Protein AF-A0A2A5BCA6-F1 (afdb_monomer_lite)

Foldseek 3Di:
DDDDDDDDDPPPPPPPPD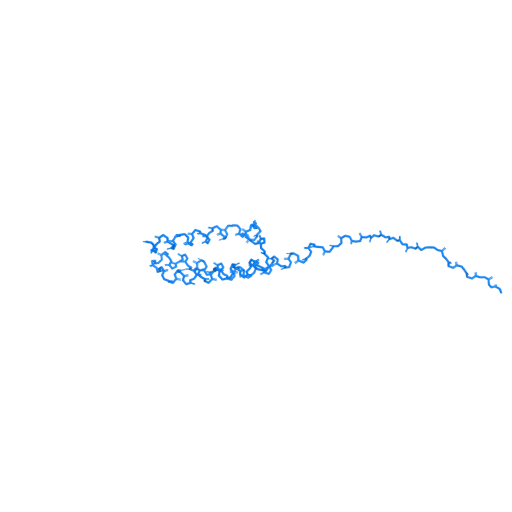DDPPLQVVLLVVLVVLLVVLLVLLVVLLVCVVVVNLPSSVVSLVSNVVSNVVSCVSPVCLCVDPPPVSVVSNVSSVVSVVSSVVSVD

Sequence (105 aa):
MKLIRLNFPFVVLFAVLVSVTQVRADSFDDAVNHYLQGFGACQGANDFLKAGNTAEAQQQLDLYLKFLTEAETLDPSILQSTLRDMDGNLKFCRRVATNIEVKQA

Secondary structure (DSSP, 8-state):
-------------------SHHHHHHHHHHHHHHHHHHHHHHHHHHHHHHTT-HHHHHHHHHHHHHHHHHHHHH-GGGGG--GGGHHHHHHHHHHHHHHHHHHH-

pLDDT: mean 86.05, std 19.21, range [36.59, 98.75]

Radius of gyration: 25.5 Å; chains: 1; bounding box: 79×28×66 Å

Structure (mmCIF, N/CA/C/O backbone):
data_AF-A0A2A5BCA6-F1
#
_entry.id   AF-A0A2A5BCA6-F1
#
loop_
_atom_site.group_PDB
_atom_site.id
_atom_site.type_symbol
_atom_site.label_atom_id
_atom_site.label_alt_id
_atom_site.label_comp_id
_atom_site.label_asym_id
_atom_site.label_entity_id
_atom_site.label_seq_id
_atom_site.pdbx_PDB_ins_code
_atom_site.Cartn_x
_atom_site.Cartn_y
_atom_site.Cartn_z
_atom_site.occupancy
_atom_site.B_iso_or_equiv
_atom_site.auth_seq_id
_atom_site.auth_comp_id
_atom_site.auth_asym_id
_atom_site.auth_atom_id
_atom_site.pdbx_PDB_model_num
ATOM 1 N N . MET A 1 1 ? 62.204 -18.992 -49.723 1.00 36.59 1 MET A N 1
ATOM 2 C CA . MET A 1 1 ? 62.016 -17.556 -49.393 1.00 36.59 1 MET A CA 1
ATOM 3 C C . MET A 1 1 ? 60.512 -17.285 -49.393 1.00 36.59 1 MET A C 1
ATOM 5 O O . MET A 1 1 ? 59.893 -17.593 -50.395 1.00 36.59 1 MET A O 1
ATOM 9 N N . LYS A 1 2 ? 59.858 -17.094 -48.231 1.00 38.12 2 LYS A N 1
ATOM 10 C CA . LYS A 1 2 ? 59.531 -15.795 -47.572 1.00 38.12 2 LYS A CA 1
ATOM 11 C C . LYS A 1 2 ? 58.751 -14.865 -48.533 1.00 38.12 2 LYS A C 1
ATOM 13 O O . LYS A 1 2 ? 59.284 -14.559 -49.585 1.00 38.12 2 LYS A O 1
ATOM 18 N N . LEU A 1 3 ? 57.531 -14.388 -48.255 1.00 39.91 3 LEU A N 1
ATOM 19 C CA . LEU A 1 3 ? 56.993 -13.867 -46.990 1.00 39.91 3 LEU A CA 1
ATOM 20 C C . LEU A 1 3 ? 55.455 -13.962 -46.890 1.00 39.91 3 LEU A C 1
ATOM 22 O O . LEU A 1 3 ? 54.741 -13.604 -47.819 1.00 39.91 3 LEU A O 1
ATOM 26 N N . ILE A 1 4 ? 54.986 -14.311 -45.690 1.00 52.56 4 ILE A N 1
ATOM 27 C CA . ILE A 1 4 ? 53.678 -13.938 -45.134 1.00 52.56 4 ILE A CA 1
ATOM 28 C C . ILE A 1 4 ? 53.677 -12.422 -44.880 1.00 52.56 4 ILE A C 1
ATOM 30 O O . ILE A 1 4 ? 54.641 -11.904 -44.310 1.00 52.56 4 ILE A O 1
ATOM 34 N N . ARG A 1 5 ? 52.588 -11.724 -45.224 1.00 46.09 5 ARG A N 1
ATOM 35 C CA . ARG A 1 5 ? 52.228 -10.434 -44.613 1.00 46.09 5 ARG A CA 1
ATOM 36 C C . ARG A 1 5 ? 50.733 -10.403 -44.277 1.00 46.09 5 ARG A C 1
ATOM 38 O O . ARG A 1 5 ? 49.904 -10.188 -45.152 1.00 46.09 5 ARG A O 1
ATOM 45 N N . LEU A 1 6 ? 50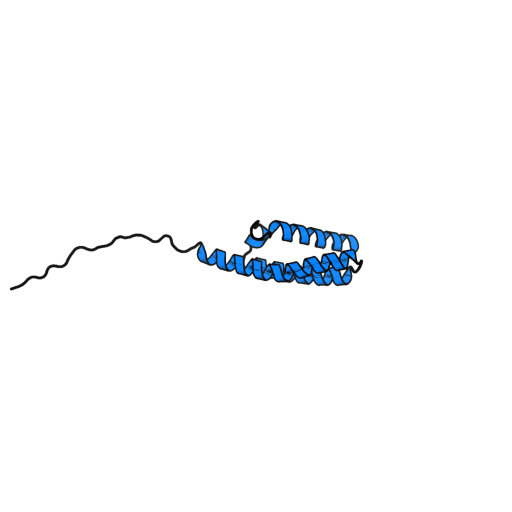.421 -10.618 -42.996 1.00 60.50 6 LEU A N 1
ATOM 46 C CA . LEU A 1 6 ? 49.233 -10.056 -42.343 1.00 60.50 6 LEU A CA 1
ATOM 47 C C . LEU A 1 6 ? 49.404 -8.530 -42.249 1.00 60.50 6 LEU A C 1
ATOM 49 O O . LEU A 1 6 ? 50.517 -8.096 -41.952 1.00 60.50 6 LEU A O 1
ATOM 53 N N . ASN A 1 7 ? 48.327 -7.757 -42.462 1.00 46.81 7 ASN A N 1
ATOM 54 C CA . ASN A 1 7 ? 47.957 -6.528 -41.722 1.00 46.81 7 ASN A CA 1
ATOM 55 C C . ASN A 1 7 ? 46.974 -5.661 -42.535 1.00 46.81 7 ASN A C 1
ATOM 57 O O . ASN A 1 7 ? 47.375 -5.061 -43.524 1.00 46.81 7 ASN A O 1
ATOM 61 N N . PHE A 1 8 ? 45.705 -5.567 -42.129 1.00 54.69 8 PHE A N 1
ATOM 62 C CA . PHE A 1 8 ? 45.150 -4.430 -41.372 1.00 54.69 8 PHE A CA 1
ATOM 63 C C . PHE A 1 8 ? 43.687 -4.749 -40.986 1.00 54.69 8 PHE A C 1
ATOM 65 O O . PHE A 1 8 ? 43.020 -5.524 -41.670 1.00 54.69 8 PHE A O 1
ATOM 72 N N . PRO A 1 9 ? 43.228 -4.265 -39.825 1.00 46.03 9 PRO A N 1
ATOM 73 C CA . PRO A 1 9 ? 42.308 -4.984 -38.968 1.00 46.03 9 PRO A CA 1
ATOM 74 C C . PRO A 1 9 ? 40.851 -4.617 -39.252 1.00 46.03 9 PRO A C 1
ATOM 76 O O . PRO A 1 9 ? 40.486 -3.450 -39.379 1.00 46.03 9 PRO A O 1
ATOM 79 N N . PHE A 1 10 ? 40.003 -5.642 -39.258 1.00 48.78 10 PHE A N 1
ATOM 80 C CA . PHE A 1 10 ? 38.588 -5.514 -38.940 1.00 48.78 10 PHE A CA 1
ATOM 81 C C . PHE A 1 10 ? 38.470 -4.952 -37.514 1.00 48.78 10 PHE A C 1
ATOM 83 O O . PHE A 1 10 ? 38.514 -5.699 -36.542 1.00 48.78 10 PHE A O 1
ATOM 90 N N . VAL A 1 11 ? 38.344 -3.636 -37.374 1.00 52.69 11 VAL A N 1
ATOM 91 C CA . VAL A 1 11 ? 37.838 -3.024 -36.140 1.00 52.69 11 VAL A CA 1
ATOM 92 C C . VAL A 1 11 ? 36.580 -2.263 -36.511 1.00 52.69 11 VAL A C 1
ATOM 94 O O . VAL A 1 11 ? 36.568 -1.049 -36.689 1.00 52.69 11 VAL A O 1
ATOM 97 N N . VAL A 1 12 ? 35.502 -3.025 -36.674 1.00 56.97 12 VAL A N 1
ATOM 98 C CA . VAL A 1 12 ? 34.143 -2.495 -36.639 1.00 56.97 12 VAL A CA 1
ATOM 99 C C . VAL A 1 12 ? 33.868 -2.164 -35.174 1.00 56.97 12 VAL A C 1
ATOM 101 O O . VAL A 1 12 ? 33.444 -3.012 -34.393 1.00 56.97 12 VAL A O 1
ATOM 104 N N . LEU A 1 13 ? 34.203 -0.938 -34.774 1.00 49.19 13 LEU A N 1
ATOM 105 C CA . LEU A 1 13 ? 33.919 -0.415 -33.443 1.00 49.19 13 LEU A CA 1
ATOM 106 C C . LEU A 1 13 ? 32.437 -0.013 -33.374 1.00 49.19 13 LEU A C 1
ATOM 108 O O . LEU A 1 13 ? 32.096 1.165 -33.426 1.00 49.19 13 LEU A O 1
ATOM 112 N N . PHE A 1 14 ? 31.541 -0.995 -33.278 1.00 53.50 14 PHE A N 1
ATOM 113 C CA . PHE A 1 14 ? 30.201 -0.752 -32.746 1.00 53.50 14 PHE A CA 1
ATOM 114 C C . PHE A 1 14 ? 30.333 -0.699 -31.224 1.00 53.50 14 PHE A C 1
ATOM 116 O O . PHE A 1 14 ? 30.331 -1.725 -30.547 1.00 53.50 14 PHE A O 1
ATOM 123 N N . ALA A 1 15 ? 30.514 0.505 -30.681 1.00 56.16 15 ALA A N 1
ATOM 124 C CA . ALA A 1 15 ? 30.372 0.733 -29.251 1.00 56.16 15 ALA A CA 1
ATOM 125 C C . ALA A 1 15 ? 28.901 0.490 -28.882 1.00 56.16 15 ALA A C 1
ATOM 127 O O . ALA A 1 15 ? 28.023 1.314 -29.130 1.00 56.16 15 ALA A O 1
ATOM 128 N N . VAL A 1 16 ? 28.639 -0.701 -28.355 1.00 57.75 16 VAL A N 1
ATOM 129 C CA . VAL A 1 16 ? 27.350 -1.135 -27.825 1.00 57.75 16 VAL A CA 1
ATOM 130 C C . VAL A 1 16 ? 26.991 -0.235 -26.637 1.00 57.75 16 VAL A C 1
ATOM 132 O O . VAL A 1 16 ? 27.527 -0.396 -25.543 1.00 57.75 16 VAL A O 1
ATOM 135 N N . LEU A 1 17 ? 26.071 0.714 -26.837 1.00 56.25 17 LEU A N 1
ATOM 136 C CA . LEU A 1 17 ? 25.378 1.449 -25.768 1.00 56.25 17 LEU A CA 1
ATOM 137 C C . LEU A 1 17 ? 24.318 0.533 -25.120 1.00 56.25 17 LEU A C 1
ATOM 139 O O . LEU A 1 17 ? 23.126 0.801 -25.186 1.00 56.25 17 LEU A O 1
ATOM 143 N N . VAL A 1 18 ? 24.776 -0.604 -24.584 1.00 59.44 18 VAL A N 1
ATOM 144 C CA . VAL A 1 18 ? 24.003 -1.666 -23.915 1.00 59.44 18 VAL A CA 1
ATOM 145 C C . VAL A 1 18 ? 23.258 -1.215 -22.655 1.00 59.44 18 VAL A C 1
ATOM 147 O O . VAL A 1 18 ? 22.065 -1.337 -22.540 1.00 59.44 18 VAL A O 1
ATOM 150 N N . SER A 1 19 ? 23.940 -0.803 -21.591 1.00 52.94 19 SER A N 1
ATOM 151 C CA . SER A 1 19 ? 23.691 -1.603 -20.373 1.00 52.94 19 SER A CA 1
ATOM 152 C C . SER A 1 19 ? 23.046 -0.936 -19.146 1.00 52.94 19 SER A C 1
ATOM 154 O O . SER A 1 19 ? 23.296 -1.411 -18.044 1.00 52.94 19 SER A O 1
ATOM 156 N N . VAL A 1 20 ? 22.235 0.125 -19.259 1.00 56.16 20 VAL A N 1
ATOM 157 C CA . VAL A 1 20 ? 21.642 0.766 -18.047 1.00 56.16 20 VAL A CA 1
ATOM 158 C C . VAL A 1 20 ? 20.145 0.488 -17.863 1.00 56.16 20 VAL A C 1
ATOM 160 O O . VAL A 1 20 ? 19.631 0.587 -16.753 1.00 56.16 20 VAL A O 1
ATOM 163 N N . THR A 1 21 ? 19.422 0.086 -18.908 1.00 54.25 21 THR A N 1
ATOM 164 C CA . THR A 1 21 ? 17.964 -0.122 -18.825 1.00 54.25 21 THR A CA 1
ATOM 165 C C . THR A 1 21 ? 17.558 -1.454 -18.196 1.00 54.25 21 THR A C 1
ATOM 167 O O . THR A 1 21 ? 16.484 -1.526 -17.608 1.00 54.25 21 THR A O 1
ATOM 170 N N . GLN A 1 22 ? 18.395 -2.492 -18.284 1.00 57.44 22 GLN A N 1
ATOM 171 C CA . GLN A 1 22 ? 18.013 -3.843 -17.848 1.00 57.44 22 GLN A CA 1
ATOM 172 C C . GLN A 1 22 ? 17.923 -3.977 -16.320 1.00 57.44 22 GLN A C 1
ATOM 174 O O . GLN A 1 22 ? 16.932 -4.492 -15.826 1.00 57.44 22 GLN A O 1
ATOM 179 N N . VAL A 1 23 ? 18.879 -3.417 -15.568 1.00 61.06 23 VAL A N 1
ATOM 180 C CA . VAL A 1 23 ? 18.903 -3.524 -14.091 1.00 61.06 23 VAL A CA 1
ATOM 181 C C . VAL A 1 23 ? 17.680 -2.867 -13.435 1.00 61.06 23 VAL A C 1
ATOM 183 O O . VAL A 1 23 ? 17.222 -3.316 -12.391 1.00 61.06 23 VAL A O 1
ATOM 186 N N . ARG A 1 24 ? 17.131 -1.812 -14.053 1.00 60.56 24 ARG A N 1
ATOM 187 C CA . ARG A 1 24 ? 15.982 -1.070 -13.513 1.00 60.56 24 ARG A CA 1
ATOM 188 C C . ARG A 1 24 ? 14.650 -1.806 -13.701 1.00 60.56 24 ARG A C 1
ATOM 190 O O . ARG A 1 24 ? 13.749 -1.647 -12.887 1.00 60.56 24 ARG A O 1
ATOM 197 N N . ALA A 1 25 ? 14.495 -2.559 -14.791 1.00 65.75 25 ALA A N 1
ATOM 198 C CA . ALA A 1 25 ? 13.281 -3.347 -14.999 1.00 65.75 25 ALA A CA 1
ATOM 199 C C . ALA A 1 25 ? 13.173 -4.445 -13.931 1.00 65.75 25 ALA A C 1
ATOM 201 O O . ALA A 1 25 ? 12.121 -4.582 -13.312 1.00 65.75 25 ALA A O 1
ATOM 202 N N . ASP A 1 26 ? 14.291 -5.119 -13.645 1.00 80.88 26 ASP A N 1
ATOM 203 C CA . ASP A 1 26 ? 14.358 -6.174 -12.632 1.00 80.88 26 ASP A CA 1
ATOM 204 C C . ASP A 1 26 ? 14.030 -5.626 -11.227 1.00 80.88 26 ASP A C 1
ATOM 206 O O . ASP A 1 26 ? 13.165 -6.168 -10.540 1.00 80.88 26 ASP A O 1
ATOM 210 N N . SER A 1 27 ? 14.621 -4.488 -10.826 1.00 89.81 27 SER A N 1
ATOM 211 C CA . SER A 1 27 ? 14.340 -3.873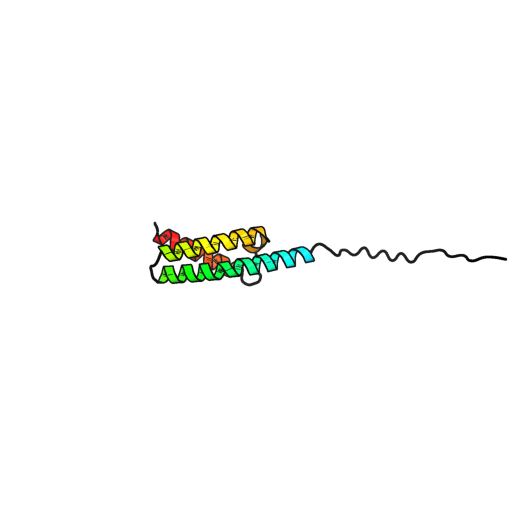 -9.514 1.00 89.81 27 SER A CA 1
ATOM 212 C C . SER A 1 27 ? 12.902 -3.378 -9.370 1.00 89.81 27 SER A C 1
ATOM 214 O O . SER A 1 27 ? 12.310 -3.491 -8.296 1.00 89.81 27 SER A O 1
ATOM 216 N N . PHE A 1 28 ? 12.324 -2.827 -10.442 1.00 94.31 28 PHE A N 1
ATOM 217 C CA . PHE A 1 28 ? 10.946 -2.349 -10.422 1.00 94.31 28 PHE A CA 1
ATOM 218 C C . PHE A 1 28 ? 9.950 -3.505 -10.312 1.00 94.31 28 PHE A C 1
ATOM 220 O O . PHE A 1 28 ? 8.995 -3.420 -9.539 1.00 94.31 28 PHE A O 1
ATOM 227 N N . ASP A 1 29 ? 10.160 -4.596 -11.050 1.00 94.94 29 ASP A N 1
ATOM 228 C CA . ASP A 1 29 ? 9.278 -5.759 -10.969 1.00 94.94 29 ASP A CA 1
ATOM 229 C C . ASP A 1 29 ? 9.342 -6.439 -9.598 1.00 94.94 29 ASP A C 1
ATOM 231 O O . ASP A 1 29 ? 8.289 -6.796 -9.058 1.00 94.94 29 ASP A O 1
ATOM 235 N N . ASP A 1 30 ? 10.532 -6.539 -8.999 1.00 96.00 30 ASP A N 1
ATOM 236 C CA . ASP A 1 30 ? 10.710 -7.014 -7.624 1.00 96.00 30 ASP A CA 1
ATOM 237 C C . ASP A 1 30 ? 9.982 -6.113 -6.619 1.00 96.00 30 ASP A C 1
ATOM 239 O O . ASP A 1 30 ? 9.227 -6.605 -5.775 1.00 96.00 30 ASP A O 1
ATOM 243 N N . ALA A 1 31 ? 10.127 -4.790 -6.752 1.00 97.44 31 ALA A N 1
ATOM 244 C CA . ALA A 1 31 ? 9.423 -3.823 -5.917 1.00 97.44 31 ALA A CA 1
ATOM 245 C C . ALA A 1 31 ? 7.899 -3.977 -6.026 1.00 97.44 31 ALA A C 1
ATOM 247 O O . ALA A 1 31 ? 7.206 -4.031 -5.009 1.00 97.44 31 ALA A O 1
ATOM 248 N N . VAL A 1 32 ? 7.355 -4.098 -7.243 1.00 97.06 32 VAL A N 1
ATOM 249 C CA . VAL A 1 32 ? 5.909 -4.274 -7.444 1.00 97.06 32 VAL A CA 1
ATOM 250 C C . VAL A 1 32 ? 5.429 -5.604 -6.867 1.00 97.06 32 VAL A C 1
ATOM 252 O O . VAL A 1 32 ? 4.394 -5.646 -6.204 1.00 97.06 32 VAL A O 1
ATOM 255 N N . ASN A 1 33 ? 6.166 -6.696 -7.076 1.00 96.31 33 ASN A N 1
ATOM 256 C CA . ASN A 1 33 ? 5.794 -8.001 -6.529 1.00 96.31 33 ASN A CA 1
ATOM 257 C C . ASN A 1 33 ? 5.808 -7.997 -4.992 1.00 96.31 33 ASN A C 1
ATOM 259 O O . ASN A 1 33 ? 4.941 -8.612 -4.368 1.00 96.31 33 ASN A O 1
ATOM 263 N N . HIS A 1 34 ? 6.745 -7.271 -4.379 1.00 97.00 34 HIS A N 1
ATOM 264 C CA . HIS A 1 34 ? 6.786 -7.075 -2.932 1.00 97.00 34 HIS A CA 1
ATOM 265 C C . HIS A 1 34 ? 5.624 -6.207 -2.432 1.00 97.00 34 HIS A C 1
ATOM 267 O O . HIS A 1 34 ? 4.911 -6.589 -1.506 1.00 97.00 34 HIS A O 1
ATOM 273 N N . TYR A 1 35 ? 5.352 -5.087 -3.106 1.00 98.25 35 TYR A N 1
ATOM 274 C CA . TYR A 1 35 ? 4.221 -4.204 -2.808 1.00 98.25 35 TYR A CA 1
ATOM 275 C C . TYR A 1 35 ? 2.871 -4.929 -2.850 1.00 98.25 35 TYR A C 1
ATOM 277 O O . TYR A 1 35 ? 2.032 -4.724 -1.971 1.00 98.25 35 TYR A O 1
ATOM 285 N N . LEU A 1 36 ? 2.647 -5.791 -3.847 1.00 96.94 36 LEU A N 1
ATOM 286 C CA . LEU A 1 36 ? 1.372 -6.493 -4.019 1.00 96.94 36 LEU A CA 1
ATOM 287 C C . LEU A 1 36 ? 1.040 -7.427 -2.844 1.00 96.94 36 LEU A C 1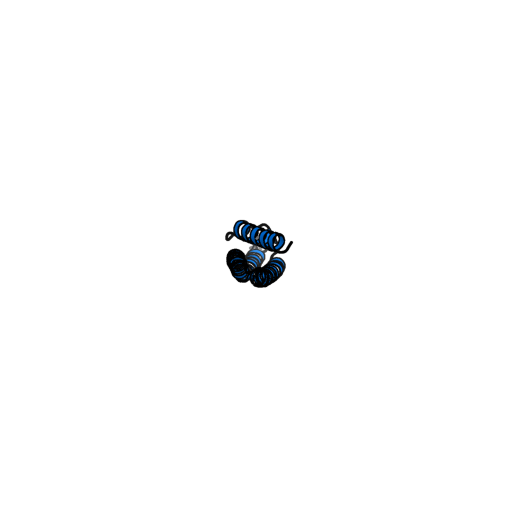
ATOM 289 O O . LEU A 1 36 ? -0.140 -7.645 -2.569 1.00 96.94 36 LEU A O 1
ATOM 293 N N . GLN A 1 37 ? 2.043 -7.910 -2.101 1.00 93.62 37 GLN A N 1
ATOM 294 C CA . GLN A 1 37 ? 1.816 -8.644 -0.849 1.00 93.62 37 GLN A CA 1
ATOM 295 C C . GLN A 1 37 ? 1.187 -7.738 0.221 1.00 93.62 37 GLN A C 1
ATOM 297 O O . GLN A 1 37 ? 0.242 -8.138 0.901 1.00 93.62 37 GLN A O 1
ATOM 302 N N . GLY A 1 38 ? 1.648 -6.488 0.321 1.00 97.25 38 GLY A N 1
ATOM 303 C CA . GLY A 1 38 ? 1.075 -5.472 1.207 1.00 97.25 38 GLY A CA 1
ATOM 304 C C . GLY A 1 38 ? -0.269 -4.923 0.738 1.00 97.25 38 GLY A C 1
ATOM 305 O O . GLY A 1 38 ? -1.113 -4.570 1.560 1.00 97.25 38 GLY A O 1
ATOM 306 N N . PHE A 1 39 ? -0.506 -4.861 -0.573 1.00 98.38 39 PHE A N 1
ATOM 307 C CA . PHE A 1 39 ? -1.766 -4.352 -1.116 1.00 98.38 39 PHE A CA 1
ATOM 308 C C . PHE A 1 39 ? -2.979 -5.166 -0.637 1.00 98.38 39 PHE A C 1
ATOM 310 O O . PHE A 1 39 ? -4.000 -4.582 -0.271 1.00 98.38 39 PHE A O 1
ATOM 317 N N . GLY A 1 40 ? -2.842 -6.492 -0.531 1.00 97.50 40 GLY A N 1
ATOM 318 C CA . GLY A 1 40 ? -3.873 -7.349 0.065 1.00 97.50 40 GLY A CA 1
ATOM 319 C C . GLY A 1 40 ? -4.196 -6.981 1.520 1.00 97.50 40 GLY A C 1
ATOM 320 O O . GLY A 1 40 ? -5.366 -6.954 1.901 1.00 97.50 40 GLY A O 1
ATOM 321 N N . ALA A 1 41 ? -3.189 -6.605 2.317 1.00 98.38 41 ALA A N 1
ATOM 322 C CA . ALA A 1 41 ? -3.399 -6.129 3.686 1.00 98.38 41 ALA A CA 1
ATOM 323 C C . ALA A 1 41 ? -4.194 -4.815 3.705 1.00 98.38 41 ALA A C 1
ATOM 325 O O . ALA A 1 41 ? -5.161 -4.682 4.446 1.00 98.38 41 ALA A O 1
ATOM 326 N N . CYS A 1 42 ? -3.886 -3.869 2.818 1.00 98.75 42 CYS A N 1
ATOM 327 C CA . CYS A 1 42 ? -4.663 -2.636 2.677 1.00 98.75 42 CYS A CA 1
ATOM 328 C C . CYS A 1 42 ? -6.134 -2.887 2.275 1.00 98.75 42 CYS A C 1
ATOM 330 O O . CYS A 1 42 ? -7.043 -2.219 2.780 1.00 98.75 42 CYS A O 1
ATOM 332 N N . GLN A 1 43 ? -6.399 -3.864 1.401 1.00 98.56 43 GLN A N 1
ATOM 333 C CA . GLN A 1 43 ? -7.771 -4.283 1.090 1.00 98.56 43 GLN A CA 1
ATOM 334 C C . GLN A 1 43 ? -8.472 -4.841 2.338 1.00 98.56 43 GLN A C 1
ATOM 336 O O . GLN A 1 43 ? -9.582 -4.412 2.656 1.00 98.56 43 GLN A O 1
ATOM 341 N N . GLY A 1 44 ? -7.790 -5.704 3.096 1.00 98.25 44 GLY A N 1
ATOM 342 C CA . GLY A 1 44 ? -8.282 -6.211 4.377 1.00 98.25 44 GLY A CA 1
ATOM 343 C C . GLY A 1 44 ? -8.546 -5.102 5.400 1.00 98.25 44 GLY A C 1
ATOM 344 O O . GLY A 1 44 ? -9.582 -5.113 6.062 1.00 98.25 44 GLY A O 1
ATOM 345 N N . ALA A 1 45 ? -7.672 -4.095 5.480 1.00 98.62 45 ALA A N 1
ATOM 346 C CA . ALA A 1 45 ? -7.849 -2.934 6.348 1.00 98.62 45 ALA A CA 1
ATOM 347 C C . ALA A 1 45 ? -9.163 -2.202 6.044 1.00 98.62 45 ALA A C 1
ATOM 349 O O . ALA A 1 45 ? -9.934 -1.890 6.949 1.00 98.62 45 ALA A O 1
ATOM 350 N N . ASN A 1 46 ? -9.461 -1.980 4.762 1.00 98.69 46 ASN A N 1
ATOM 351 C CA . ASN A 1 46 ? -10.714 -1.369 4.326 1.00 98.69 46 ASN A CA 1
ATOM 352 C C . ASN A 1 46 ? -11.944 -2.216 4.684 1.00 98.69 46 ASN A C 1
ATOM 354 O O . ASN A 1 46 ? -12.987 -1.666 5.038 1.00 98.69 46 ASN A O 1
ATOM 358 N N . ASP A 1 47 ? -11.842 -3.540 4.602 1.00 98.62 47 ASP A N 1
ATOM 359 C CA . ASP A 1 47 ? -12.953 -4.433 4.931 1.00 98.62 47 ASP A CA 1
ATOM 360 C C . ASP A 1 47 ? -13.225 -4.478 6.441 1.00 98.62 47 ASP A C 1
ATOM 362 O O . ASP A 1 47 ? -14.379 -4.331 6.854 1.00 98.62 47 ASP A O 1
ATOM 366 N N . PHE A 1 48 ? -12.184 -4.541 7.278 1.00 98.56 48 PHE A N 1
ATOM 367 C CA . PHE A 1 48 ? -12.328 -4.380 8.729 1.00 98.56 48 PHE A CA 1
ATOM 368 C C . PHE A 1 48 ? -12.906 -3.013 9.097 1.00 98.56 48 PHE A C 1
ATOM 370 O O . PHE A 1 48 ? -13.803 -2.921 9.938 1.00 98.56 48 PHE A O 1
ATOM 377 N N . LEU A 1 49 ? -12.473 -1.954 8.410 1.00 97.88 49 LEU A N 1
ATOM 378 C CA . LEU A 1 49 ? -12.983 -0.607 8.633 1.00 97.88 49 LEU A CA 1
ATOM 379 C C . LEU A 1 49 ? -14.486 -0.493 8.349 1.00 97.88 49 LEU A C 1
ATOM 381 O O . LEU A 1 49 ? -15.219 0.137 9.116 1.00 97.88 49 LEU A O 1
ATOM 385 N N . LYS A 1 50 ? -14.960 -1.110 7.259 1.00 97.56 50 LYS A N 1
ATOM 386 C CA . LYS A 1 50 ? -16.392 -1.180 6.916 1.00 97.56 50 LYS A CA 1
ATOM 387 C C . LYS A 1 50 ? -17.187 -1.994 7.932 1.00 97.56 50 LYS A C 1
ATOM 389 O O . LYS A 1 50 ? -18.335 -1.655 8.199 1.00 97.56 50 LYS A O 1
ATOM 394 N N . ALA A 1 51 ? -16.576 -3.026 8.508 1.00 97.81 51 ALA A N 1
ATOM 395 C CA . ALA A 1 51 ? -17.157 -3.813 9.591 1.00 97.81 51 ALA A CA 1
ATOM 396 C C . ALA A 1 51 ? -17.148 -3.082 10.951 1.00 97.81 51 ALA A C 1
ATOM 398 O O . ALA A 1 51 ? -17.643 -3.624 11.936 1.00 97.81 51 ALA A O 1
ATOM 399 N N . GLY A 1 52 ? -16.599 -1.863 11.024 1.00 96.75 52 GLY A N 1
ATOM 400 C CA . GLY A 1 52 ? -16.484 -1.092 12.264 1.00 96.75 52 GLY A CA 1
ATOM 401 C C . GLY A 1 52 ? -15.352 -1.561 13.178 1.00 96.75 52 GLY A C 1
ATOM 402 O O . GLY A 1 52 ? -15.264 -1.107 14.316 1.00 96.75 52 GLY A O 1
ATOM 403 N N . ASN A 1 53 ? -14.481 -2.445 12.689 1.00 97.38 53 ASN A N 1
ATOM 404 C CA . ASN A 1 53 ? -13.363 -2.969 13.449 1.00 97.38 53 ASN A CA 1
ATOM 405 C C . ASN A 1 53 ? -12.086 -2.155 13.193 1.00 97.38 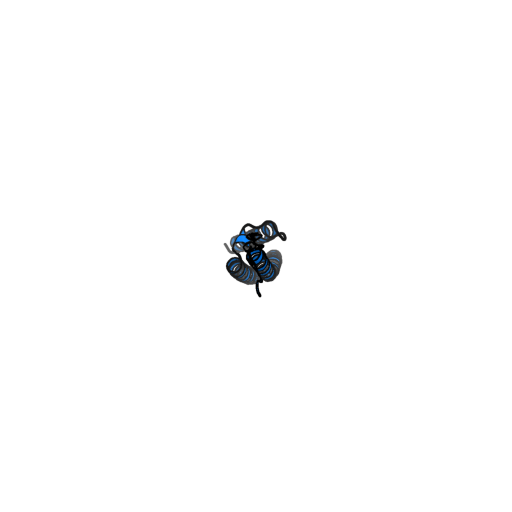53 ASN A C 1
ATOM 407 O O . ASN A 1 53 ? -11.225 -2.521 12.392 1.00 97.38 53 ASN A O 1
ATOM 411 N N . THR A 1 54 ? -11.994 -1.003 13.853 1.00 96.31 54 THR A N 1
ATOM 412 C CA . THR A 1 54 ? -10.905 -0.040 13.639 1.00 96.31 54 THR A CA 1
ATOM 413 C C . THR A 1 54 ? -9.539 -0.558 14.110 1.00 96.31 54 THR A C 1
ATOM 415 O O . THR A 1 54 ? -8.523 -0.167 13.539 1.00 96.31 54 THR A O 1
ATOM 418 N N . ALA A 1 55 ? -9.492 -1.442 15.113 1.00 96.81 55 ALA A N 1
ATOM 419 C CA . ALA A 1 55 ? -8.236 -1.988 15.630 1.00 96.81 55 ALA A CA 1
ATOM 420 C C . ALA A 1 55 ? -7.585 -2.947 14.618 1.00 96.81 55 ALA A C 1
ATOM 422 O O . ALA A 1 55 ? -6.429 -2.761 14.240 1.00 96.81 55 ALA A O 1
ATOM 423 N N . GLU A 1 56 ? -8.341 -3.911 14.099 1.00 98.19 56 GLU A N 1
ATOM 424 C CA . GLU A 1 56 ? -7.864 -4.837 13.071 1.00 98.19 56 GLU A CA 1
ATOM 425 C C . GLU A 1 56 ? -7.585 -4.112 11.749 1.00 98.19 56 GLU A C 1
ATOM 427 O O . GLU A 1 56 ? -6.624 -4.446 11.053 1.00 98.19 56 GLU A O 1
ATOM 432 N N . ALA A 1 57 ? -8.361 -3.070 11.426 1.00 98.50 57 ALA A N 1
ATOM 433 C CA . ALA A 1 57 ? -8.068 -2.206 10.288 1.00 98.50 57 ALA A CA 1
ATOM 434 C C . ALA A 1 57 ? -6.689 -1.535 10.419 1.00 98.50 57 ALA A C 1
ATOM 436 O O . ALA A 1 57 ? -5.930 -1.518 9.450 1.00 98.50 57 ALA A O 1
ATOM 437 N N . GLN A 1 58 ? -6.338 -1.039 11.612 1.00 98.38 58 GLN A N 1
ATOM 438 C CA . GLN A 1 58 ? -5.021 -0.455 11.872 1.00 98.38 58 GLN A CA 1
ATOM 439 C C . GLN A 1 58 ? -3.900 -1.489 11.730 1.00 98.38 58 GLN A C 1
ATOM 441 O O . GLN A 1 58 ? -2.920 -1.225 11.045 1.00 98.38 58 GLN A O 1
ATOM 446 N N . GLN A 1 59 ? -4.061 -2.686 12.301 1.00 98.44 59 GLN A N 1
ATOM 447 C CA . GLN A 1 59 ? -3.045 -3.744 12.198 1.00 98.44 59 GLN A CA 1
ATOM 448 C C . GLN A 1 59 ? -2.744 -4.118 10.739 1.00 9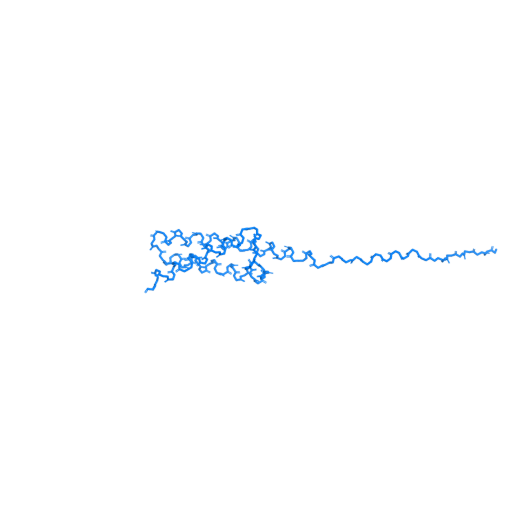8.44 59 GLN A C 1
ATOM 450 O O . GLN A 1 59 ? -1.591 -4.325 10.359 1.00 98.44 59 GLN A O 1
ATOM 455 N N . GLN A 1 60 ? -3.781 -4.189 9.903 1.00 98.62 60 GLN A N 1
ATOM 456 C CA . GLN A 1 60 ? -3.627 -4.453 8.473 1.00 98.62 60 GLN A CA 1
ATOM 457 C C . GLN A 1 60 ? -3.002 -3.269 7.722 1.00 98.62 60 GLN A C 1
ATOM 459 O O . GLN A 1 60 ? -2.199 -3.473 6.808 1.00 98.62 60 GLN A O 1
ATOM 464 N N . LEU A 1 61 ? -3.326 -2.032 8.114 1.00 98.62 61 LEU A N 1
ATOM 465 C CA . LEU A 1 61 ? -2.687 -0.840 7.562 1.00 98.62 61 LEU A CA 1
ATOM 466 C C . LEU A 1 61 ? -1.185 -0.809 7.880 1.00 98.62 61 LEU A C 1
ATOM 468 O O . LEU A 1 61 ? -0.386 -0.535 6.987 1.00 98.62 61 LEU A O 1
ATOM 472 N N . ASP A 1 62 ? -0.790 -1.148 9.107 1.00 98.62 62 ASP A N 1
ATOM 473 C CA . ASP A 1 62 ? 0.619 -1.210 9.511 1.00 98.62 62 ASP A CA 1
ATOM 474 C C . ASP A 1 62 ? 1.390 -2.247 8.679 1.00 98.62 62 ASP A C 1
ATOM 476 O O . ASP A 1 62 ? 2.513 -1.997 8.229 1.00 98.62 62 ASP A O 1
ATOM 480 N N . LEU A 1 63 ? 0.764 -3.397 8.400 1.00 98.50 63 LEU A N 1
ATOM 481 C CA . LEU A 1 63 ? 1.338 -4.419 7.527 1.00 98.50 63 LEU A CA 1
ATOM 482 C C . LEU A 1 63 ? 1.507 -3.910 6.088 1.00 98.50 63 LEU A C 1
ATOM 484 O O . LEU A 1 63 ? 2.567 -4.105 5.493 1.00 98.50 63 LEU A O 1
ATOM 488 N N . TYR A 1 64 ? 0.506 -3.217 5.541 1.00 98.62 64 TYR A N 1
ATOM 489 C CA . TYR A 1 64 ? 0.618 -2.561 4.236 1.00 98.62 64 TYR A CA 1
ATOM 490 C C . TYR A 1 64 ? 1.790 -1.567 4.190 1.00 98.62 64 TYR A C 1
ATOM 492 O O . TYR A 1 64 ? 2.590 -1.606 3.253 1.00 98.62 64 TYR A O 1
ATOM 500 N N . LEU A 1 65 ? 1.923 -0.703 5.202 1.00 98.56 65 LEU A N 1
ATOM 501 C CA . LEU A 1 65 ? 2.978 0.314 5.264 1.00 98.56 65 LEU A CA 1
ATOM 502 C C . LEU A 1 65 ? 4.377 -0.305 5.323 1.00 98.56 65 LEU A C 1
ATOM 504 O O . LEU A 1 65 ? 5.305 0.217 4.697 1.00 98.56 65 LEU A O 1
ATOM 508 N N . LYS A 1 66 ? 4.520 -1.443 6.011 1.00 98.69 66 LYS A N 1
ATOM 509 C CA . LYS A 1 66 ? 5.767 -2.209 6.032 1.00 98.69 66 LYS A CA 1
ATOM 510 C C . LYS A 1 66 ? 6.171 -2.649 4.621 1.00 98.69 66 LYS A C 1
ATOM 512 O O . LYS A 1 66 ? 7.265 -2.316 4.172 1.00 98.69 66 LYS A O 1
ATOM 517 N N . PHE A 1 67 ? 5.280 -3.336 3.906 1.00 98.69 67 PHE A N 1
ATOM 518 C CA . PHE A 1 67 ? 5.554 -3.798 2.541 1.00 98.69 67 PHE A CA 1
ATOM 519 C C . PHE A 1 67 ? 5.797 -2.643 1.563 1.00 98.69 67 PHE A C 1
ATOM 521 O O . PHE A 1 67 ? 6.656 -2.757 0.694 1.00 98.69 67 PHE A O 1
ATOM 528 N N . LEU A 1 68 ? 5.078 -1.523 1.707 1.00 98.44 68 LEU A N 1
ATOM 529 C CA . LEU A 1 68 ? 5.295 -0.336 0.879 1.00 98.44 68 LEU A CA 1
ATOM 530 C C . LEU A 1 68 ? 6.701 0.245 1.078 1.00 98.44 68 LEU A C 1
ATOM 532 O O . LEU A 1 68 ? 7.382 0.523 0.097 1.00 98.44 68 LEU A O 1
ATOM 536 N N . THR A 1 69 ? 7.138 0.388 2.330 1.00 98.56 69 THR A N 1
ATOM 537 C CA . THR A 1 69 ? 8.477 0.900 2.673 1.00 98.56 69 THR A CA 1
ATOM 538 C C . THR A 1 69 ? 9.582 -0.015 2.140 1.00 98.56 69 THR A C 1
ATOM 540 O O . THR A 1 69 ? 10.587 0.438 1.589 1.00 98.56 69 THR A O 1
ATOM 543 N N . GLU A 1 70 ? 9.397 -1.328 2.280 1.00 98.19 70 GLU A N 1
ATOM 544 C CA . GLU A 1 70 ? 10.338 -2.320 1.760 1.00 98.19 70 GLU A CA 1
ATOM 545 C C . GLU A 1 70 ? 10.385 -2.291 0.222 1.00 98.19 70 GLU A C 1
ATOM 547 O O . GLU A 1 70 ? 11.469 -2.319 -0.359 1.00 98.19 70 GLU A O 1
ATOM 552 N N . ALA A 1 71 ? 9.238 -2.143 -0.448 1.00 98.00 71 ALA A N 1
ATOM 553 C CA . ALA A 1 71 ? 9.175 -2.016 -1.902 1.00 98.00 71 ALA A CA 1
ATOM 554 C C . ALA A 1 71 ? 9.820 -0.714 -2.411 1.00 98.00 71 ALA A C 1
ATOM 556 O O . ALA A 1 71 ? 10.525 -0.733 -3.416 1.00 98.00 71 ALA A O 1
ATOM 557 N N . GLU A 1 72 ? 9.642 0.404 -1.704 1.00 97.69 72 GLU A N 1
ATOM 558 C CA . GLU A 1 72 ? 10.314 1.674 -2.016 1.00 97.69 72 GLU A CA 1
ATOM 559 C C . GLU A 1 72 ? 11.842 1.555 -1.909 1.00 97.69 72 GLU A C 1
ATOM 561 O O . GLU A 1 72 ? 12.570 2.157 -2.699 1.00 97.69 72 GLU A O 1
ATOM 566 N N . THR A 1 73 ? 12.333 0.740 -0.970 1.00 97.06 73 THR A N 1
ATOM 567 C CA . THR A 1 73 ? 13.769 0.458 -0.820 1.00 97.06 73 THR A CA 1
ATOM 568 C C . THR A 1 73 ? 14.326 -0.324 -2.016 1.00 97.06 73 THR A C 1
ATOM 570 O O . THR A 1 73 ? 15.483 -0.123 -2.384 1.00 97.06 73 THR A O 1
ATOM 573 N N . LEU A 1 74 ? 13.518 -1.198 -2.631 1.00 95.88 74 LEU A N 1
ATOM 574 C CA . LEU A 1 74 ? 13.888 -1.941 -3.841 1.00 95.88 74 LEU A CA 1
ATOM 575 C C . LEU A 1 74 ? 13.894 -1.036 -5.078 1.00 95.88 74 LEU A C 1
ATOM 577 O O . LEU A 1 74 ? 14.870 -1.021 -5.827 1.00 95.88 74 LEU A O 1
ATOM 581 N N . ASP A 1 75 ? 12.827 -0.259 -5.278 1.00 96.81 75 ASP A N 1
ATOM 582 C CA . ASP A 1 75 ? 12.769 0.754 -6.328 1.00 96.81 75 ASP A CA 1
ATOM 583 C C . ASP A 1 75 ? 11.845 1.923 -5.926 1.00 96.81 75 ASP A C 1
ATOM 585 O O . ASP A 1 75 ? 10.618 1.776 -5.914 1.00 96.81 75 ASP A O 1
ATOM 589 N N . PRO A 1 76 ? 12.384 3.132 -5.680 1.00 96.00 76 PRO A N 1
ATOM 590 C CA . PRO A 1 76 ? 11.590 4.268 -5.213 1.00 96.00 76 PRO A CA 1
ATOM 591 C C . PRO A 1 76 ? 10.624 4.810 -6.274 1.00 96.00 76 PRO A C 1
ATOM 593 O O . PRO A 1 76 ? 9.687 5.545 -5.954 1.00 96.00 76 PRO A O 1
ATOM 596 N N . SER A 1 77 ? 10.800 4.453 -7.553 1.00 95.75 77 SER A N 1
ATOM 597 C CA . SER A 1 77 ? 9.865 4.881 -8.597 1.00 95.75 77 SER A CA 1
ATOM 598 C C . SER A 1 77 ? 8.494 4.222 -8.496 1.00 95.75 77 SER A C 1
ATOM 600 O O . SER A 1 77 ? 7.550 4.723 -9.112 1.00 95.75 77 SER A O 1
ATOM 602 N N . ILE A 1 78 ? 8.343 3.187 -7.661 1.00 96.44 78 ILE A N 1
ATOM 603 C CA . ILE A 1 78 ? 7.052 2.570 -7.357 1.00 96.44 78 ILE A CA 1
ATOM 604 C C . ILE A 1 78 ? 6.012 3.580 -6.853 1.00 96.44 78 ILE A C 1
ATOM 606 O O . ILE A 1 78 ? 4.845 3.481 -7.225 1.00 96.44 78 ILE A O 1
ATOM 610 N N . LEU A 1 79 ? 6.431 4.605 -6.099 1.00 96.44 79 LEU A N 1
ATOM 611 C CA . LEU A 1 79 ? 5.534 5.606 -5.510 1.00 96.44 79 LEU A CA 1
ATOM 612 C C . LEU A 1 79 ? 4.900 6.570 -6.524 1.00 96.44 79 LEU A C 1
ATOM 614 O O . LEU A 1 79 ? 3.917 7.239 -6.204 1.00 96.44 79 LEU A O 1
ATOM 618 N N . GLN A 1 80 ? 5.468 6.662 -7.726 1.00 94.44 80 GLN A N 1
ATOM 619 C CA . GLN A 1 80 ? 5.044 7.591 -8.780 1.00 94.44 80 GLN A CA 1
ATOM 620 C C . GLN A 1 80 ? 4.720 6.889 -10.105 1.00 94.44 80 GLN A C 1
ATOM 622 O O . GLN A 1 80 ? 4.462 7.547 -11.113 1.00 94.44 80 GLN A O 1
ATOM 627 N N . SER A 1 81 ? 4.757 5.556 -10.126 1.00 92.94 81 SER A N 1
ATOM 628 C CA . SER A 1 81 ? 4.525 4.774 -11.335 1.00 92.94 81 SER A CA 1
ATOM 629 C C . SER A 1 81 ? 3.035 4.628 -11.641 1.00 92.94 81 SER A C 1
ATOM 631 O O . SER A 1 81 ? 2.210 4.416 -10.755 1.00 92.94 81 SER A O 1
ATOM 633 N N . THR A 1 82 ? 2.693 4.685 -12.926 1.00 92.94 82 THR A N 1
ATOM 634 C CA . THR A 1 82 ? 1.363 4.328 -13.445 1.00 92.94 82 THR A CA 1
ATOM 635 C C . THR A 1 82 ? 1.313 2.900 -13.989 1.00 92.94 82 THR A C 1
ATOM 637 O O . THR A 1 82 ? 0.254 2.434 -14.406 1.00 92.94 82 THR A O 1
ATOM 640 N N . LEU A 1 83 ? 2.447 2.194 -14.004 1.00 92.12 83 LEU A N 1
ATOM 641 C CA . LEU A 1 83 ? 2.527 0.811 -14.464 1.00 92.12 83 LEU A CA 1
ATOM 642 C C . LEU A 1 83 ? 1.840 -0.119 -13.463 1.00 92.12 83 LEU A C 1
ATOM 644 O O . LEU A 1 83 ? 1.854 0.151 -12.264 1.00 92.12 83 LEU A O 1
ATOM 648 N N . ARG A 1 84 ? 1.287 -1.236 -13.953 1.00 91.88 84 ARG A N 1
ATOM 649 C CA . ARG A 1 84 ? 0.717 -2.316 -13.120 1.00 91.88 84 ARG A CA 1
ATOM 650 C C . ARG A 1 84 ? -0.272 -1.797 -12.055 1.00 91.88 84 ARG A C 1
ATOM 652 O O . ARG A 1 84 ? -0.286 -2.281 -10.929 1.00 91.88 84 ARG A O 1
ATOM 659 N N . ASP A 1 85 ? -1.052 -0.777 -12.420 1.00 94.94 85 ASP A N 1
ATOM 660 C CA . ASP A 1 85 ? -2.067 -0.117 -11.586 1.00 94.94 85 ASP A CA 1
ATOM 661 C C . ASP A 1 85 ? -1.550 0.526 -10.282 1.00 94.94 85 ASP A C 1
ATOM 663 O O . ASP A 1 85 ? -2.337 0.851 -9.389 1.00 94.94 85 ASP A O 1
ATOM 667 N N . MET A 1 86 ? -0.238 0.770 -10.174 1.00 96.62 86 MET A N 1
ATOM 668 C CA . MET A 1 86 ? 0.397 1.286 -8.956 1.00 96.62 86 MET A CA 1
ATOM 669 C C . MET A 1 86 ? -0.227 2.595 -8.457 1.00 96.62 86 MET A C 1
ATOM 671 O O . MET A 1 86 ? -0.637 2.669 -7.300 1.00 96.62 86 MET A O 1
ATOM 675 N N . ASP A 1 87 ? -0.372 3.606 -9.317 1.00 97.19 87 ASP A N 1
ATOM 676 C CA . ASP A 1 87 ? -0.988 4.891 -8.953 1.00 97.19 87 ASP A CA 1
ATOM 677 C C . ASP A 1 87 ? -2.404 4.724 -8.364 1.00 97.19 87 ASP A C 1
ATOM 679 O O . ASP A 1 87 ? -2.742 5.323 -7.338 1.00 97.19 87 ASP A O 1
ATOM 683 N N . GLY A 1 88 ? -3.227 3.863 -8.970 1.00 98.06 88 GLY A N 1
ATOM 684 C CA . GLY A 1 88 ? -4.581 3.575 -8.494 1.00 98.06 88 GLY A CA 1
ATOM 685 C C . GLY A 1 88 ? -4.582 2.892 -7.126 1.00 98.06 88 GLY A C 1
ATOM 686 O O . GLY A 1 88 ? -5.296 3.321 -6.214 1.00 98.06 88 GLY A O 1
ATOM 687 N N . ASN A 1 89 ? -3.735 1.877 -6.962 1.00 98.06 89 ASN A N 1
ATOM 688 C CA . ASN A 1 89 ? -3.617 1.106 -5.727 1.00 98.06 89 ASN A CA 1
ATOM 689 C C . ASN A 1 89 ? -3.079 1.965 -4.567 1.00 98.06 89 ASN A C 1
ATOM 691 O O . ASN A 1 89 ? -3.635 1.950 -3.466 1.00 98.06 89 ASN A O 1
ATOM 695 N N . LEU A 1 90 ? -2.069 2.802 -4.822 1.00 98.44 90 LEU A N 1
ATOM 696 C CA . LEU A 1 90 ? -1.524 3.747 -3.843 1.00 98.44 90 LEU A CA 1
ATOM 697 C C . LEU A 1 90 ? -2.567 4.786 -3.412 1.00 98.44 90 LEU A C 1
ATOM 699 O O . LEU A 1 90 ? -2.701 5.080 -2.221 1.00 98.44 90 LEU A O 1
ATOM 703 N N . LYS A 1 91 ? -3.343 5.337 -4.356 1.00 98.50 91 LYS A N 1
ATOM 704 C CA . LYS A 1 91 ? -4.443 6.268 -4.050 1.00 98.50 91 LYS A CA 1
ATOM 705 C C . LYS A 1 91 ? -5.541 5.606 -3.225 1.00 98.50 91 LYS A C 1
ATOM 707 O O . LYS A 1 91 ? -6.050 6.229 -2.290 1.00 98.50 91 LYS A O 1
ATOM 712 N N . PHE A 1 92 ? -5.895 4.364 -3.550 1.00 98.62 92 PHE A N 1
ATOM 713 C CA . PHE A 1 92 ? -6.846 3.581 -2.769 1.00 98.62 92 PHE A CA 1
ATOM 714 C C . PHE A 1 92 ? -6.369 3.436 -1.320 1.00 98.62 92 PHE A C 1
ATOM 716 O O . PHE A 1 92 ? -7.081 3.850 -0.406 1.00 98.62 92 PHE A O 1
ATOM 723 N N . CYS A 1 93 ? -5.146 2.955 -1.103 1.00 98.56 93 CYS A N 1
ATOM 724 C CA . CYS A 1 93 ? -4.632 2.724 0.246 1.00 98.56 93 CYS A CA 1
ATOM 725 C C . CYS A 1 93 ? -4.426 4.005 1.052 1.00 98.56 93 CYS A C 1
ATOM 727 O O . CYS A 1 93 ? -4.694 4.021 2.251 1.00 98.56 93 CYS A O 1
ATOM 729 N N . ARG A 1 94 ? -4.058 5.115 0.401 1.00 98.50 94 ARG A N 1
ATOM 730 C CA . ARG A 1 94 ? -4.012 6.432 1.051 1.00 98.50 94 ARG A CA 1
ATOM 731 C C . ARG A 1 94 ? -5.379 6.842 1.600 1.00 98.50 94 ARG A C 1
ATOM 733 O O . ARG A 1 94 ? -5.465 7.334 2.717 1.00 98.50 94 ARG A O 1
ATOM 740 N N . ARG A 1 95 ? -6.456 6.603 0.843 1.00 98.56 95 ARG A N 1
ATOM 741 C CA . ARG A 1 95 ? -7.825 6.873 1.308 1.00 98.56 95 ARG A CA 1
ATOM 742 C C . ARG A 1 95 ? -8.207 5.981 2.488 1.00 98.56 95 ARG A C 1
ATOM 744 O O . ARG A 1 95 ? -8.848 6.462 3.416 1.00 98.56 95 ARG A O 1
ATOM 751 N N . VAL A 1 96 ? -7.833 4.702 2.453 1.00 98.56 96 VAL A N 1
ATOM 752 C CA . VAL A 1 96 ? -8.080 3.771 3.565 1.00 98.56 96 VAL A CA 1
ATOM 753 C C . VAL A 1 96 ? -7.379 4.256 4.834 1.00 98.56 96 VAL A C 1
ATOM 755 O O . VAL A 1 96 ? -8.035 4.350 5.867 1.00 98.56 96 VAL A O 1
ATOM 758 N N . ALA A 1 97 ? -6.107 4.654 4.738 1.00 98.44 97 ALA A N 1
ATOM 759 C CA . ALA A 1 97 ? -5.348 5.218 5.854 1.00 98.44 97 ALA A CA 1
ATOM 760 C C . ALA A 1 97 ? -6.037 6.453 6.457 1.00 98.44 97 ALA A C 1
ATOM 762 O O . ALA A 1 97 ? -6.347 6.464 7.644 1.00 98.44 97 ALA A O 1
ATOM 763 N N . THR A 1 98 ? -6.401 7.436 5.626 1.00 98.38 98 THR A N 1
ATOM 764 C CA . THR A 1 98 ? -7.130 8.631 6.085 1.00 98.38 98 THR A CA 1
ATOM 765 C C . THR A 1 98 ? -8.464 8.284 6.752 1.00 98.38 98 THR A C 1
ATOM 767 O O . THR A 1 98 ? -8.829 8.876 7.762 1.00 98.38 98 THR A O 1
ATOM 770 N N . ASN A 1 99 ? -9.213 7.315 6.220 1.00 98.00 99 ASN A N 1
ATOM 771 C CA . ASN A 1 99 ? -10.487 6.917 6.819 1.00 98.00 99 ASN A CA 1
ATOM 772 C C . ASN A 1 99 ? -10.308 6.228 8.183 1.00 98.00 99 ASN A C 1
ATOM 774 O O . ASN A 1 99 ? -11.192 6.342 9.033 1.00 98.00 99 ASN A O 1
ATOM 778 N N . ILE A 1 100 ? -9.205 5.500 8.380 1.00 97.69 100 ILE A N 1
ATOM 779 C CA . ILE A 1 100 ? -8.845 4.909 9.673 1.00 97.69 100 ILE A CA 1
ATOM 780 C C . ILE A 1 100 ? -8.514 6.020 10.671 1.00 97.69 100 ILE A C 1
ATOM 782 O O . ILE A 1 100 ? -9.126 6.057 11.736 1.00 97.69 100 ILE A O 1
ATOM 786 N N . GLU A 1 101 ? -7.644 6.964 10.298 1.00 95.94 101 GLU A N 1
ATOM 787 C CA . GLU A 1 101 ? -7.269 8.117 11.133 1.00 95.94 101 GLU A CA 1
ATOM 788 C C . GLU A 1 101 ? -8.503 8.904 11.601 1.00 95.94 101 GLU A C 1
ATOM 790 O O . GLU A 1 101 ? -8.670 9.163 12.790 1.00 95.94 101 GLU A O 1
ATOM 795 N N . VAL A 1 102 ? -9.426 9.215 10.683 1.00 95.38 102 VAL A N 1
ATOM 796 C CA . VAL A 1 102 ? -10.662 9.955 10.997 1.00 95.38 102 VAL A CA 1
ATOM 797 C C . VAL A 1 102 ? -11.582 9.190 11.953 1.00 95.38 102 VAL A C 1
ATOM 799 O O . VAL A 1 102 ? -12.307 9.816 12.717 1.00 95.38 102 VAL A O 1
ATOM 802 N N . LYS A 1 103 ? -11.591 7.852 11.925 1.00 91.00 103 LYS A N 1
ATOM 803 C CA . LYS A 1 103 ? -12.403 7.043 12.853 1.00 91.00 103 LYS A CA 1
ATOM 804 C C . LYS A 1 103 ? -11.760 6.853 14.229 1.00 91.00 103 LYS A C 1
ATOM 806 O O . LYS A 1 103 ? -12.445 6.370 15.128 1.00 91.00 103 LYS A O 1
ATOM 811 N N . GLN A 1 104 ? -10.469 7.147 14.369 1.00 83.50 104 GLN A N 1
ATOM 812 C CA . GLN A 1 104 ? -9.730 7.050 15.630 1.00 83.50 104 GLN A CA 1
ATOM 813 C C . GLN A 1 104 ? -9.649 8.387 16.383 1.00 83.50 104 GLN A C 1
ATOM 815 O O . GLN A 1 104 ? -9.378 8.372 17.583 1.00 83.50 104 GLN A O 1
ATOM 820 N N . ALA A 1 105 ? -9.850 9.507 15.683 1.00 75.31 105 ALA A N 1
ATOM 821 C CA . ALA A 1 105 ? -9.906 10.858 16.245 1.00 75.31 105 ALA A CA 1
ATOM 822 C C . ALA A 1 105 ? -11.217 11.122 17.004 1.00 75.31 105 ALA A C 1
ATOM 824 O O . ALA A 1 105 ? -11.145 11.814 18.045 1.00 75.31 105 ALA A O 1
#